Protein AF-A0A1V3J4C6-F1 (afdb_monomer_lite)

InterPro domains:
  IPR058408 Domain of unknown function DUF8095 [PF26367] (7-145)

Radius of gyration: 16.62 Å; chains: 1; bounding box: 44×31×42 Å

Foldseek 3Di:
DWDKDKFKAAPPPRDTADLVPDVVSLAVQQQGQKIWMWIDTQFKIKIKIWGFPRGALVCQADPRFIKIKMDMWGHPDGPDPQWTKDWIWIWTHHQPDDIDPTDIDIDGRHPDPVVSVVVVVVCVVCVVVVNVVVRVVVNCCCDVGRNPDPDD

Organism: NCBI:txid1908263

pLDDT: mean 90.02, std 10.8, range [33.69, 98.12]

Secondary structure (DSSP, 8-state):
----EEEEEETTT--EE-TTT-HHHHHHHHHSSEEEEEEE-SSEEEEEEEE-TT-HHHHHTSTT-EEEEEEEEEEEETTEEEEEEEEEEEEEE-SSS--EEEEEEEEEE-S-HHHHHHHHHHHHHHHHHHHHHHHHHHHHHIIIIISPPP--

Sequence (152 aa):
MKTSLVRYVGTKDQRTLTPDISTQDAKDLGNSIEFEVYKVDENSASRSVFLSPAGICKGFNSSYGVEFTNFTNHYIKNGDDSQYYGGITGASLYRERDPNNMQYVPIYAIKNPYLEKEIREREMKKTKDIVKDKIFSSEQLLDKIICKPSKK

Structure (mmCIF, N/CA/C/O backbone):
data_AF-A0A1V3J4C6-F1
#
_entry.id   AF-A0A1V3J4C6-F1
#
loop_
_atom_site.group_PDB
_atom_site.id
_atom_site.type_symbol
_atom_site.label_atom_id
_atom_site.label_alt_id
_atom_site.label_comp_id
_atom_site.label_asym_id
_atom_site.label_entity_id
_atom_site.label_seq_id
_atom_site.pdbx_PDB_ins_code
_atom_site.Cartn_x
_atom_site.Cartn_y
_atom_site.Cartn_z
_atom_site.occupancy
_atom_site.B_iso_or_equiv
_atom_site.auth_seq_id
_atom_site.auth_comp_id
_atom_site.auth_asym_id
_atom_site.auth_atom_id
_atom_site.pdbx_PDB_model_num
ATOM 1 N N . MET A 1 1 ? 11.800 6.385 20.410 1.00 39.59 1 MET A N 1
ATOM 2 C CA . MET A 1 1 ? 11.953 6.166 18.955 1.00 39.59 1 MET A CA 1
ATOM 3 C C . MET A 1 1 ? 10.806 5.271 18.527 1.00 39.59 1 MET A C 1
ATOM 5 O O . MET A 1 1 ? 10.709 4.193 19.087 1.00 39.59 1 MET A O 1
ATOM 9 N N . LYS A 1 2 ? 9.920 5.714 17.625 1.00 50.16 2 LYS A N 1
ATOM 10 C CA . LYS A 1 2 ? 8.912 4.814 17.041 1.00 50.16 2 LYS A CA 1
ATOM 11 C C . LYS A 1 2 ? 9.644 3.833 16.130 1.00 50.16 2 LYS A C 1
ATOM 13 O O . LYS A 1 2 ? 10.227 4.259 15.134 1.00 50.16 2 LYS A O 1
ATOM 18 N N . THR A 1 3 ? 9.666 2.557 16.491 1.00 60.91 3 THR A N 1
ATOM 19 C CA . THR A 1 3 ? 10.291 1.516 15.669 1.00 60.91 3 THR A CA 1
ATOM 20 C C . THR A 1 3 ? 9.340 1.184 14.525 1.00 60.91 3 THR A C 1
ATOM 22 O O . THR A 1 3 ? 8.343 0.501 14.724 1.00 60.91 3 THR A O 1
ATOM 25 N N . SER A 1 4 ? 9.618 1.715 13.334 1.00 72.00 4 SER A N 1
ATOM 26 C CA . SER A 1 4 ? 8.905 1.360 12.105 1.00 72.00 4 SER A CA 1
ATOM 27 C C . SER A 1 4 ? 9.736 0.338 11.339 1.00 72.00 4 SER A C 1
ATOM 29 O O . SER A 1 4 ? 10.866 0.629 10.948 1.00 72.00 4 SER A O 1
ATOM 31 N N . LEU A 1 5 ? 9.180 -0.847 11.101 1.00 82.94 5 LEU A N 1
ATOM 32 C CA . LEU A 1 5 ? 9.808 -1.908 10.319 1.00 82.94 5 LEU A CA 1
ATOM 33 C C . LEU A 1 5 ? 9.242 -1.897 8.897 1.00 82.94 5 LEU A C 1
ATOM 35 O O . LEU A 1 5 ? 8.033 -2.034 8.718 1.00 82.94 5 LEU A O 1
ATOM 39 N N . VAL A 1 6 ? 10.115 -1.773 7.894 1.00 85.25 6 VAL A N 1
ATOM 40 C CA . VAL A 1 6 ? 9.756 -1.898 6.472 1.00 85.25 6 VAL A CA 1
ATOM 41 C C . VAL A 1 6 ? 10.417 -3.146 5.896 1.00 85.25 6 VAL A C 1
ATOM 43 O O . VAL A 1 6 ? 11.613 -3.355 6.094 1.00 85.25 6 VAL A O 1
ATOM 46 N N . ARG A 1 7 ? 9.650 -3.986 5.196 1.00 88.19 7 ARG A N 1
ATOM 47 C CA . ARG A 1 7 ? 10.158 -5.186 4.514 1.00 88.19 7 ARG A CA 1
ATOM 48 C C . ARG A 1 7 ? 9.621 -5.276 3.097 1.00 88.19 7 ARG A C 1
ATOM 50 O O . ARG A 1 7 ? 8.421 -5.117 2.893 1.00 88.19 7 ARG A O 1
ATOM 57 N N . TYR A 1 8 ? 10.502 -5.595 2.158 1.00 84.69 8 TYR A N 1
ATOM 58 C CA . TYR A 1 8 ? 10.160 -5.871 0.765 1.00 84.69 8 TYR A CA 1
ATOM 59 C C . TYR A 1 8 ? 10.251 -7.374 0.531 1.00 84.69 8 TYR A C 1
ATOM 61 O O . TYR A 1 8 ? 11.249 -7.981 0.914 1.00 84.69 8 TYR A O 1
ATOM 69 N N . VAL A 1 9 ? 9.233 -7.983 -0.067 1.00 86.75 9 VAL A N 1
ATOM 70 C CA . VAL A 1 9 ? 9.172 -9.434 -0.281 1.00 86.75 9 VAL A CA 1
ATOM 71 C C . VAL A 1 9 ? 8.854 -9.713 -1.743 1.00 86.75 9 VAL A C 1
ATOM 73 O O . VAL A 1 9 ? 7.81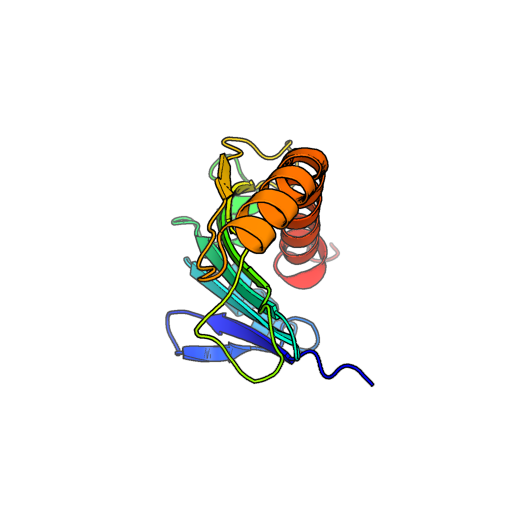7 -9.292 -2.251 1.00 86.75 9 VAL A O 1
ATOM 76 N N . GLY A 1 10 ? 9.755 -10.424 -2.423 1.00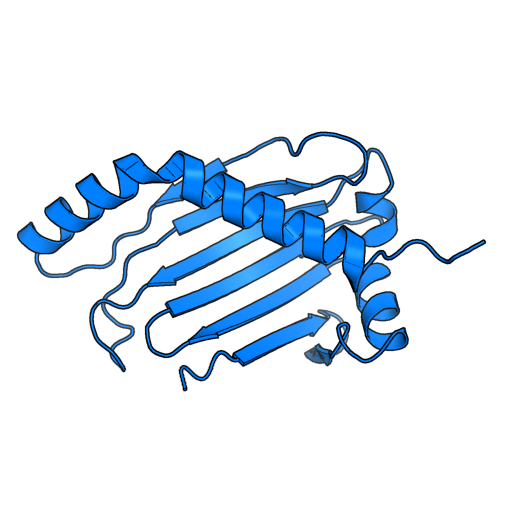 79.31 10 GLY A N 1
ATOM 77 C CA . GLY A 1 10 ? 9.508 -10.946 -3.767 1.00 79.31 10 GLY A CA 1
ATOM 78 C C . GLY A 1 10 ? 8.747 -12.272 -3.711 1.00 79.31 10 GLY A C 1
ATOM 79 O O . GLY A 1 10 ? 9.029 -13.116 -2.860 1.00 79.31 10 GLY A O 1
ATOM 80 N N . THR A 1 11 ? 7.813 -12.489 -4.637 1.00 72.12 11 THR A N 1
ATOM 81 C CA . THR A 1 11 ? 6.945 -13.682 -4.639 1.00 72.12 11 THR A CA 1
ATOM 82 C C . THR A 1 11 ? 7.658 -14.982 -5.012 1.00 72.12 11 THR A C 1
ATOM 84 O O . THR A 1 11 ? 7.236 -16.046 -4.571 1.00 72.12 11 THR A O 1
ATOM 87 N N . LYS A 1 12 ? 8.753 -14.916 -5.783 1.00 69.94 12 LYS A N 1
ATOM 88 C CA . LYS A 1 12 ? 9.510 -16.111 -6.204 1.00 69.94 12 LYS A CA 1
ATOM 89 C C . LYS A 1 12 ? 10.329 -16.753 -5.082 1.00 69.94 12 LYS A C 1
ATOM 91 O O . LYS A 1 12 ? 10.362 -17.973 -5.000 1.00 69.94 12 LYS A O 1
ATOM 96 N N . ASP A 1 13 ? 10.941 -15.940 -4.222 1.00 63.69 13 ASP A N 1
ATOM 97 C CA . ASP A 1 13 ? 11.942 -16.429 -3.262 1.00 63.69 13 ASP A CA 1
ATOM 98 C C . ASP A 1 13 ? 11.517 -16.255 -1.795 1.00 63.69 13 ASP A C 1
ATOM 100 O O . ASP A 1 13 ? 12.266 -16.646 -0.903 1.00 63.69 13 ASP A O 1
ATOM 104 N N . GLN A 1 14 ? 10.370 -15.606 -1.523 1.00 67.38 14 GLN A N 1
ATOM 105 C CA . GLN A 1 14 ? 9.884 -15.231 -0.178 1.00 67.38 14 GLN A CA 1
ATOM 106 C C . GLN A 1 14 ? 10.956 -14.598 0.738 1.00 67.38 14 GLN A C 1
ATOM 108 O O . GLN A 1 14 ? 10.822 -14.567 1.963 1.00 67.38 14 GLN A O 1
ATOM 113 N N . ARG A 1 15 ? 12.033 -14.064 0.152 1.00 75.88 15 ARG A N 1
ATOM 114 C CA . ARG A 1 15 ? 13.140 -13.444 0.877 1.00 75.88 15 ARG A CA 1
ATOM 115 C C . ARG A 1 15 ? 12.858 -11.970 1.113 1.00 75.88 15 ARG A C 1
ATOM 117 O O . ARG A 1 15 ? 12.266 -11.295 0.271 1.00 75.88 15 ARG A O 1
ATOM 124 N N . THR A 1 16 ? 13.312 -11.475 2.263 1.00 78.50 16 THR A N 1
ATOM 125 C CA . THR A 1 16 ? 13.299 -10.037 2.546 1.00 78.50 16 THR A CA 1
ATOM 126 C C . THR A 1 16 ? 14.402 -9.363 1.737 1.00 78.50 16 THR A C 1
ATOM 128 O O . THR A 1 16 ? 15.554 -9.790 1.781 1.00 78.50 16 THR A O 1
ATOM 131 N N . LEU A 1 17 ? 14.032 -8.322 1.003 1.00 80.88 17 LEU A N 1
ATOM 132 C CA . LEU A 1 17 ? 14.892 -7.548 0.119 1.00 80.88 17 LEU A CA 1
ATOM 133 C C . LEU A 1 17 ? 15.113 -6.149 0.699 1.00 80.88 17 LEU A C 1
ATOM 135 O O . LEU A 1 17 ? 14.269 -5.614 1.423 1.00 80.88 17 LEU A O 1
ATOM 139 N N . THR A 1 18 ? 16.258 -5.556 0.378 1.00 84.31 18 THR A N 1
ATOM 140 C CA . THR A 1 18 ? 16.704 -4.245 0.871 1.00 84.31 18 THR A CA 1
ATOM 141 C C . THR A 1 18 ? 17.001 -3.297 -0.295 1.00 84.31 18 THR A C 1
ATOM 143 O O . THR A 1 18 ? 18.133 -2.843 -0.452 1.00 84.31 18 THR A O 1
ATOM 146 N N . PRO A 1 19 ? 16.010 -2.970 -1.146 1.00 74.44 19 PRO A N 1
ATOM 147 C CA . PRO A 1 19 ? 16.225 -2.177 -2.359 1.00 74.44 19 PRO A CA 1
ATOM 148 C C . PRO A 1 19 ? 16.727 -0.751 -2.086 1.00 74.44 19 PRO A C 1
ATOM 150 O O . PRO A 1 19 ? 17.323 -0.131 -2.961 1.00 74.44 19 PRO A O 1
ATOM 153 N N . ASP A 1 20 ? 16.541 -0.251 -0.862 1.00 81.25 20 ASP A N 1
ATOM 154 C CA . ASP A 1 20 ? 17.077 1.033 -0.402 1.00 81.25 20 ASP A CA 1
ATOM 155 C C . ASP A 1 20 ? 18.616 1.029 -0.273 1.00 81.25 20 ASP A C 1
ATOM 157 O O . ASP A 1 20 ? 19.246 2.086 -0.260 1.00 81.25 20 ASP A O 1
ATOM 161 N N . ILE A 1 21 ? 19.228 -0.159 -0.181 1.00 79.62 21 ILE A N 1
ATOM 162 C CA . ILE A 1 21 ? 20.668 -0.368 0.042 1.00 79.62 21 ILE A CA 1
ATOM 163 C C . ILE A 1 21 ? 21.289 -1.150 -1.126 1.00 79.62 21 ILE A C 1
ATOM 165 O O . ILE A 1 21 ? 22.342 -0.781 -1.646 1.00 79.62 21 ILE A O 1
ATOM 169 N N . SER A 1 22 ? 20.640 -2.235 -1.551 1.00 85.81 22 SER A N 1
ATOM 170 C CA . SER A 1 22 ? 21.112 -3.153 -2.585 1.00 85.81 22 SER A CA 1
ATOM 171 C C . SER A 1 22 ? 20.494 -2.818 -3.940 1.00 85.81 22 SER A C 1
ATOM 173 O O . SER A 1 22 ? 19.300 -2.996 -4.179 1.00 85.81 22 SER A O 1
ATOM 175 N N . THR A 1 23 ? 21.342 -2.395 -4.881 1.00 85.12 23 THR A N 1
ATOM 176 C CA . THR A 1 23 ? 20.919 -2.170 -6.274 1.00 85.12 23 THR A CA 1
ATOM 177 C C . THR A 1 23 ? 20.483 -3.458 -6.972 1.00 85.12 23 THR A C 1
ATOM 179 O O . THR A 1 23 ? 19.666 -3.401 -7.889 1.00 85.12 23 THR A O 1
ATOM 182 N N . GLN A 1 24 ? 21.002 -4.614 -6.546 1.00 87.06 24 GLN A N 1
ATOM 183 C CA . GLN A 1 24 ? 20.566 -5.904 -7.069 1.00 87.06 24 GLN A CA 1
ATOM 184 C C . GLN A 1 24 ? 19.159 -6.238 -6.575 1.00 87.06 24 GLN A C 1
ATOM 186 O O . GLN A 1 24 ? 18.320 -6.610 -7.384 1.00 87.06 24 GLN A O 1
ATOM 191 N N . ASP A 1 25 ? 18.866 -6.002 -5.296 1.00 88.62 25 ASP A N 1
ATOM 192 C CA . ASP A 1 25 ? 17.530 -6.231 -4.737 1.00 88.62 25 ASP A CA 1
ATOM 193 C C . ASP A 1 25 ? 16.490 -5.321 -5.409 1.00 88.62 25 ASP A C 1
ATOM 195 O O . ASP A 1 25 ? 15.392 -5.767 -5.734 1.00 88.62 25 ASP A O 1
ATOM 199 N N . ALA A 1 26 ? 16.846 -4.059 -5.682 1.00 88.81 26 ALA A N 1
ATOM 200 C CA . ALA A 1 26 ? 15.999 -3.148 -6.452 1.00 88.81 26 ALA A CA 1
ATOM 201 C C . ALA A 1 26 ? 15.735 -3.664 -7.877 1.00 88.81 26 ALA A C 1
ATOM 203 O O . ALA A 1 26 ? 14.593 -3.643 -8.334 1.00 88.81 26 ALA A O 1
ATOM 204 N N . LYS A 1 27 ? 16.761 -4.184 -8.566 1.00 90.00 27 LYS A N 1
ATOM 205 C CA . LYS A 1 27 ? 16.609 -4.805 -9.894 1.00 90.00 27 LYS A CA 1
ATOM 206 C C . LYS A 1 27 ? 15.754 -6.067 -9.851 1.00 90.00 27 LYS A C 1
ATOM 208 O O . LYS A 1 27 ? 14.935 -6.262 -10.745 1.00 90.00 27 LYS A O 1
ATOM 213 N N . ASP A 1 28 ? 15.931 -6.909 -8.839 1.00 91.44 28 ASP A N 1
ATOM 214 C CA . ASP A 1 28 ? 15.171 -8.148 -8.676 1.00 91.44 28 ASP A CA 1
ATOM 215 C C . ASP A 1 28 ? 13.680 -7.842 -8.479 1.00 91.44 28 ASP A C 1
ATOM 217 O O . ASP A 1 28 ? 12.838 -8.436 -9.153 1.00 91.44 28 ASP A O 1
ATOM 221 N N . LEU A 1 29 ? 13.354 -6.850 -7.639 1.00 92.06 29 LEU A N 1
ATOM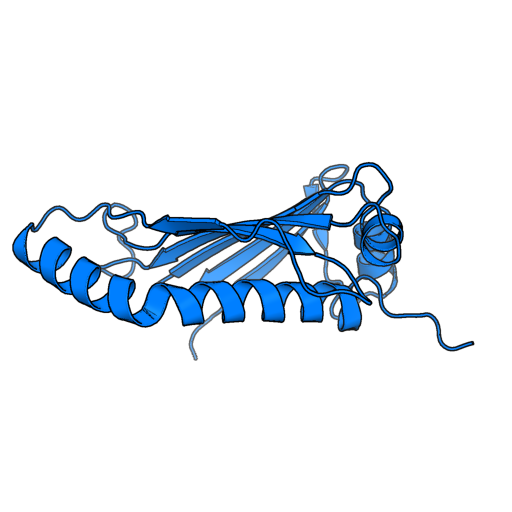 222 C CA . LEU A 1 29 ? 11.988 -6.333 -7.482 1.00 92.06 29 LEU A CA 1
ATOM 223 C C . LEU A 1 29 ? 11.469 -5.679 -8.767 1.00 92.06 29 LEU A C 1
ATOM 225 O O . LEU A 1 29 ? 10.326 -5.881 -9.157 1.00 92.06 29 LEU A O 1
ATOM 229 N N . GLY A 1 30 ? 12.309 -4.914 -9.460 1.00 92.62 30 GLY A N 1
ATOM 230 C CA . GLY A 1 30 ? 11.929 -4.244 -10.697 1.00 92.62 30 GLY A CA 1
ATOM 231 C C . GLY A 1 30 ? 11.622 -5.193 -11.858 1.00 92.62 30 GLY A C 1
ATOM 232 O O . GLY A 1 30 ? 10.796 -4.878 -12.717 1.00 92.62 30 GLY A O 1
ATOM 233 N N . ASN A 1 31 ? 12.266 -6.359 -11.880 1.00 93.44 31 ASN A N 1
ATOM 234 C CA . ASN A 1 31 ? 12.063 -7.398 -12.887 1.00 93.44 31 ASN A CA 1
ATOM 235 C C . ASN A 1 31 ? 11.016 -8.441 -12.477 1.00 93.44 31 ASN A C 1
ATOM 237 O O . ASN A 1 31 ? 10.635 -9.270 -13.308 1.00 93.44 31 ASN A O 1
ATOM 241 N N . SER A 1 32 ? 10.563 -8.444 -11.220 1.00 94.12 32 SER A N 1
ATOM 242 C CA . SER A 1 32 ? 9.511 -9.357 -10.783 1.00 94.12 32 SER A CA 1
ATOM 243 C C . SER A 1 32 ? 8.174 -8.977 -11.417 1.00 94.12 32 SER A C 1
ATOM 245 O O . SER A 1 32 ? 7.982 -7.856 -11.883 1.00 94.12 32 SER A O 1
ATOM 247 N N . ILE A 1 33 ? 7.247 -9.933 -11.471 1.00 95.75 33 ILE A N 1
ATOM 248 C CA . ILE A 1 33 ? 5.861 -9.653 -11.871 1.00 95.75 33 ILE A CA 1
ATOM 249 C C . ILE A 1 33 ? 5.054 -9.079 -10.708 1.00 95.75 33 ILE A C 1
ATOM 251 O O . ILE A 1 33 ? 4.112 -8.332 -10.928 1.00 95.75 33 ILE A O 1
ATOM 255 N N . GLU A 1 34 ? 5.434 -9.421 -9.480 1.00 95.94 34 GLU A N 1
ATOM 256 C CA . GLU A 1 34 ? 4.756 -9.011 -8.261 1.00 95.94 34 GLU A CA 1
ATOM 257 C C . GLU A 1 34 ? 5.772 -8.867 -7.126 1.00 95.94 34 GLU A C 1
ATOM 259 O O . GLU A 1 34 ? 6.753 -9.622 -7.053 1.00 95.94 34 GLU A O 1
ATOM 264 N N . PHE A 1 35 ? 5.545 -7.906 -6.239 1.00 95.25 35 PHE A N 1
ATOM 265 C CA . PHE A 1 35 ? 6.186 -7.867 -4.930 1.00 95.25 35 PHE A CA 1
ATOM 266 C C . PHE A 1 35 ? 5.308 -7.161 -3.907 1.00 95.25 35 PHE A C 1
ATOM 268 O O . PHE A 1 35 ? 4.376 -6.422 -4.239 1.00 95.25 35 PHE A O 1
ATOM 275 N N . GLU A 1 36 ? 5.661 -7.364 -2.644 1.00 95.56 36 GLU A N 1
ATOM 276 C CA . GLU A 1 36 ? 4.936 -6.809 -1.518 1.00 95.56 36 GLU A CA 1
ATOM 277 C C . GLU A 1 36 ? 5.831 -5.957 -0.629 1.00 95.56 36 GLU A C 1
ATOM 279 O O . GLU A 1 36 ? 7.025 -6.222 -0.469 1.00 95.56 36 GLU A O 1
ATOM 284 N N . VAL A 1 37 ? 5.234 -4.938 -0.018 1.00 94.88 37 VAL A N 1
ATOM 285 C CA . VAL A 1 37 ? 5.885 -4.078 0.967 1.00 94.88 37 VAL A CA 1
ATOM 286 C C . VAL A 1 37 ? 5.062 -4.070 2.236 1.00 94.88 37 VAL A C 1
ATOM 288 O O . VAL A 1 37 ? 3.915 -3.627 2.243 1.00 94.88 37 VAL A O 1
ATOM 291 N N . TYR A 1 38 ? 5.674 -4.514 3.322 1.00 93.56 38 TYR A N 1
ATOM 292 C CA . TYR A 1 38 ? 5.097 -4.483 4.654 1.00 93.56 38 TYR A CA 1
ATOM 293 C C . TYR A 1 38 ? 5.678 -3.304 5.415 1.00 93.56 38 TYR A C 1
ATOM 295 O O . TYR A 1 38 ? 6.899 -3.151 5.468 1.00 93.56 38 TYR A O 1
ATOM 303 N N . LYS A 1 39 ? 4.819 -2.482 6.017 1.00 93.31 39 LYS A N 1
ATOM 304 C CA . LYS A 1 39 ? 5.226 -1.448 6.974 1.00 93.31 39 LYS A CA 1
ATOM 305 C C . LYS A 1 39 ? 4.445 -1.648 8.258 1.00 93.31 39 LYS A C 1
ATOM 307 O O . LYS A 1 39 ? 3.218 -1.619 8.220 1.00 93.31 39 LYS A O 1
ATOM 312 N N . VAL A 1 40 ? 5.146 -1.863 9.362 1.00 90.12 40 VAL A N 1
ATOM 313 C CA . VAL A 1 40 ? 4.543 -2.080 10.679 1.00 90.12 40 VAL A CA 1
ATOM 314 C C . VAL A 1 40 ? 5.160 -1.102 11.664 1.00 90.12 40 VAL A C 1
ATOM 316 O O . VAL A 1 40 ? 6.383 -0.978 11.738 1.00 90.12 40 VAL A O 1
ATOM 319 N N . ASP A 1 41 ? 4.307 -0.424 12.416 1.00 88.06 41 ASP A N 1
ATOM 320 C CA . ASP A 1 41 ? 4.666 0.366 13.585 1.00 88.06 41 ASP A CA 1
ATOM 321 C C . ASP A 1 41 ? 3.803 -0.061 14.788 1.00 88.06 41 ASP A C 1
ATOM 323 O O . ASP A 1 41 ? 2.985 -0.975 14.693 1.00 88.06 41 ASP A O 1
ATOM 327 N N . GLU A 1 42 ? 4.009 0.567 15.945 1.00 84.81 42 GLU A N 1
ATOM 328 C CA . GLU A 1 42 ? 3.322 0.207 17.197 1.00 84.81 42 GLU A CA 1
ATOM 329 C C . GLU A 1 42 ? 1.788 0.301 17.123 1.00 84.81 42 GLU A C 1
ATOM 331 O O . GLU A 1 42 ? 1.088 -0.393 17.864 1.00 84.81 42 GLU A O 1
ATOM 336 N N . ASN A 1 43 ? 1.265 1.158 16.243 1.00 90.75 43 ASN A N 1
ATOM 337 C CA . ASN A 1 43 ? -0.146 1.529 16.186 1.00 90.75 43 ASN A CA 1
ATOM 338 C C . ASN A 1 43 ? -0.750 1.297 14.796 1.00 90.75 43 ASN A C 1
ATOM 340 O O . ASN A 1 43 ? -1.934 1.568 14.590 1.00 90.75 43 ASN A O 1
ATOM 344 N N . SER A 1 44 ? 0.035 0.843 13.823 1.00 92.88 44 SER A N 1
ATOM 345 C CA . SER A 1 44 ? -0.421 0.655 12.458 1.00 92.88 44 SER A CA 1
ATOM 346 C C . SER A 1 44 ? 0.331 -0.453 11.736 1.00 92.88 44 SER A C 1
ATOM 348 O O . SER A 1 44 ? 1.493 -0.755 12.007 1.00 92.88 44 SER A O 1
ATOM 350 N N . ALA A 1 45 ? -0.351 -1.067 10.782 1.00 94.19 45 ALA A N 1
ATOM 351 C CA . ALA A 1 45 ? 0.240 -2.017 9.862 1.00 94.19 45 ALA A CA 1
ATOM 352 C C . ALA A 1 45 ? -0.273 -1.735 8.456 1.00 94.19 45 ALA A C 1
ATOM 354 O O . ALA A 1 45 ? -1.432 -1.374 8.257 1.00 94.19 45 ALA A O 1
ATOM 355 N N . SER A 1 46 ? 0.582 -1.917 7.460 1.00 95.31 46 SER A N 1
ATOM 356 C CA . SER A 1 46 ? 0.175 -1.842 6.068 1.00 95.31 46 SER A CA 1
ATOM 357 C C . SER A 1 46 ? 0.901 -2.856 5.200 1.00 95.31 46 SER A C 1
ATOM 359 O O . SER A 1 46 ? 2.064 -3.183 5.444 1.00 95.31 46 SER A O 1
ATOM 361 N N . ARG A 1 47 ? 0.193 -3.329 4.175 1.00 96.56 47 ARG A N 1
ATOM 362 C CA . ARG A 1 47 ? 0.696 -4.219 3.128 1.00 96.56 47 ARG A CA 1
ATOM 363 C C . ARG A 1 47 ? 0.371 -3.591 1.786 1.00 96.56 47 ARG A C 1
ATOM 365 O O . ARG A 1 47 ? -0.800 -3.408 1.467 1.00 96.56 47 ARG A O 1
ATOM 372 N N . SER A 1 48 ? 1.394 -3.260 1.018 1.00 97.44 48 SER A N 1
ATOM 373 C CA . SER A 1 48 ? 1.261 -2.858 -0.379 1.00 97.44 48 SER A CA 1
ATOM 374 C C . SER A 1 48 ? 1.618 -4.023 -1.282 1.00 97.44 48 SER A C 1
ATOM 376 O O . SER A 1 48 ? 2.627 -4.675 -1.044 1.00 97.44 48 SER A O 1
ATOM 378 N N . VAL A 1 49 ? 0.832 -4.241 -2.324 1.00 97.69 49 VAL A N 1
ATOM 379 C CA . VAL A 1 49 ? 1.081 -5.201 -3.395 1.00 97.69 49 VAL A CA 1
ATOM 380 C C . VAL A 1 49 ? 1.237 -4.411 -4.685 1.00 97.69 49 VAL A C 1
ATOM 382 O O . VAL A 1 49 ? 0.424 -3.532 -4.976 1.00 97.69 49 VAL A O 1
ATOM 385 N N . PHE A 1 50 ? 2.292 -4.718 -5.426 1.00 97.94 50 PHE A N 1
ATOM 386 C CA . PHE A 1 50 ? 2.580 -4.158 -6.738 1.00 97.94 50 PHE A CA 1
ATOM 387 C C . PHE A 1 50 ? 2.585 -5.300 -7.739 1.00 97.94 50 PHE A C 1
ATOM 389 O O . PHE A 1 50 ? 3.316 -6.265 -7.532 1.00 97.94 50 PHE A O 1
ATOM 396 N N . LEU A 1 51 ? 1.809 -5.184 -8.812 1.00 97.69 51 LEU A N 1
ATOM 397 C CA . LEU A 1 51 ? 1.628 -6.237 -9.806 1.00 97.69 51 LEU A CA 1
ATOM 398 C C . LEU A 1 51 ? 1.725 -5.667 -11.223 1.00 97.69 51 LEU A C 1
ATOM 400 O O . LEU A 1 51 ? 1.050 -4.708 -11.582 1.00 97.69 51 LEU A O 1
ATOM 404 N N . SER A 1 52 ? 2.549 -6.291 -12.056 1.00 97.19 52 SER A N 1
ATOM 405 C CA . SER A 1 52 ? 2.630 -6.031 -13.491 1.00 97.19 52 SER A CA 1
ATOM 406 C C . SER A 1 52 ? 3.029 -7.317 -14.219 1.00 97.19 52 SER A C 1
ATOM 408 O O . SER A 1 52 ? 4.166 -7.775 -14.074 1.00 97.19 52 SER A O 1
ATOM 410 N N . PRO A 1 53 ? 2.158 -7.887 -15.072 1.00 92.31 53 PRO A N 1
ATOM 411 C CA . PRO A 1 53 ? 2.488 -9.078 -15.860 1.00 92.31 53 PRO A CA 1
ATOM 412 C C . PRO A 1 53 ? 3.706 -8.898 -16.778 1.00 92.31 53 PRO A C 1
ATOM 414 O O . PRO A 1 53 ? 4.400 -9.861 -17.091 1.00 92.31 53 PRO A O 1
ATOM 417 N N . ALA A 1 54 ? 3.991 -7.662 -17.199 1.00 90.94 54 ALA A N 1
ATOM 418 C CA . ALA A 1 54 ? 5.152 -7.334 -18.023 1.00 90.94 54 ALA A CA 1
ATOM 419 C C . ALA A 1 54 ? 6.465 -7.236 -17.217 1.00 90.94 54 ALA A C 1
ATOM 421 O O . ALA A 1 54 ? 7.526 -7.043 -17.811 1.00 90.94 54 ALA A O 1
ATOM 422 N N . GLY A 1 55 ? 6.397 -7.346 -15.889 1.00 95.00 55 GLY A N 1
ATOM 423 C CA . GLY A 1 55 ? 7.448 -6.967 -14.950 1.00 95.00 55 GLY A CA 1
ATOM 424 C C . GLY A 1 55 ? 7.219 -5.550 -14.418 1.00 95.00 55 GLY A C 1
ATOM 425 O O . GLY A 1 55 ? 6.753 -4.681 -15.162 1.00 95.00 55 GLY A O 1
ATOM 426 N N . ILE A 1 56 ? 7.533 -5.293 -13.147 1.00 96.94 56 ILE A N 1
ATOM 427 C CA . ILE A 1 56 ? 7.236 -4.021 -12.462 1.00 96.94 56 ILE A CA 1
ATOM 428 C C . ILE A 1 56 ? 7.782 -2.814 -13.219 1.00 96.94 56 ILE A C 1
ATOM 430 O O . ILE A 1 56 ? 7.017 -1.941 -13.618 1.00 96.94 56 ILE A O 1
ATOM 434 N N . CYS A 1 57 ? 9.088 -2.756 -13.474 1.00 96.69 57 CYS A N 1
ATOM 435 C CA . CYS A 1 57 ? 9.686 -1.570 -14.080 1.00 96.69 57 CYS A CA 1
ATOM 436 C C . CYS A 1 57 ? 9.375 -1.445 -15.562 1.00 96.69 57 CYS A C 1
ATOM 438 O O . CYS A 1 57 ? 9.266 -0.333 -16.071 1.00 96.69 57 CYS A O 1
ATOM 440 N N . LYS A 1 58 ? 9.187 -2.561 -16.269 1.00 95.94 58 LYS A N 1
ATOM 441 C CA . LYS A 1 58 ? 8.708 -2.513 -17.653 1.00 95.94 58 LYS A CA 1
ATOM 442 C C . LYS A 1 58 ? 7.269 -1.995 -17.708 1.00 95.94 58 LYS A C 1
ATOM 444 O O . LYS A 1 58 ? 6.960 -1.168 -18.560 1.00 95.94 58 LYS A O 1
ATOM 449 N N . GLY A 1 59 ? 6.418 -2.439 -16.786 1.00 96.44 59 GLY A N 1
ATOM 450 C CA . GLY A 1 59 ? 5.044 -1.970 -16.631 1.00 96.44 59 GLY A CA 1
ATOM 451 C C . GLY A 1 59 ? 4.986 -0.482 -16.311 1.00 96.44 59 GLY A C 1
ATOM 452 O O . GLY A 1 59 ? 4.395 0.279 -17.069 1.00 96.44 59 GLY A O 1
ATOM 453 N N . PHE A 1 60 ? 5.694 -0.057 -15.265 1.00 96.88 60 PHE A N 1
ATOM 454 C CA . PHE A 1 60 ? 5.732 1.330 -14.795 1.00 96.88 60 PHE A CA 1
ATOM 455 C C . PHE A 1 60 ? 6.226 2.320 -15.864 1.00 96.88 60 PHE A C 1
ATOM 457 O O . PHE A 1 60 ? 5.701 3.425 -15.975 1.00 96.88 60 PHE A O 1
ATOM 464 N N . ASN A 1 61 ? 7.203 1.911 -16.682 1.00 95.50 61 ASN A N 1
ATOM 465 C CA . ASN A 1 61 ? 7.768 2.717 -17.771 1.00 95.50 61 ASN A CA 1
ATOM 466 C C . ASN A 1 61 ? 6.987 2.634 -19.094 1.00 95.50 61 ASN A C 1
ATOM 468 O O . ASN A 1 61 ? 7.471 3.113 -20.117 1.00 95.50 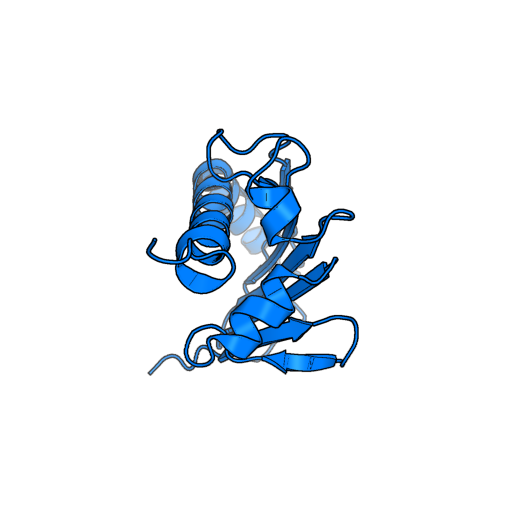61 ASN A O 1
ATOM 472 N N . SER A 1 62 ? 5.831 1.974 -19.127 1.00 93.44 62 SER A N 1
ATOM 473 C CA . SER A 1 62 ? 5.054 1.785 -20.352 1.00 93.44 62 SER A CA 1
ATOM 474 C C . SER A 1 62 ? 3.566 2.020 -20.115 1.00 93.44 62 SER A C 1
ATOM 476 O O . SER A 1 62 ? 3.128 2.371 -19.022 1.00 93.44 62 SER A O 1
ATOM 478 N N . SER A 1 63 ? 2.761 1.814 -21.155 1.00 91.38 63 SER A N 1
ATOM 479 C CA . SER A 1 63 ? 1.306 1.909 -21.063 1.00 91.38 63 SER A CA 1
ATOM 480 C C . SER A 1 63 ? 0.655 0.768 -20.271 1.00 91.38 63 SER A C 1
ATOM 482 O O . SER A 1 63 ? -0.523 0.907 -19.938 1.00 91.38 63 SER A O 1
ATOM 484 N N . TYR A 1 64 ? 1.388 -0.316 -19.965 1.00 92.94 64 TYR A N 1
ATOM 485 C CA . TYR A 1 64 ? 0.882 -1.460 -19.194 1.00 92.94 64 TYR A CA 1
ATOM 486 C C . TYR A 1 64 ? 0.618 -1.110 -17.725 1.00 92.94 64 TYR A C 1
ATOM 488 O O . TYR A 1 64 ? -0.385 -1.552 -17.179 1.00 92.94 64 TYR A O 1
ATOM 496 N N . GLY A 1 65 ? 1.482 -0.296 -17.111 1.00 95.31 65 GLY A N 1
ATOM 497 C CA . GLY A 1 65 ? 1.334 0.138 -15.722 1.00 95.31 65 GLY A CA 1
ATOM 498 C C . GLY A 1 65 ? 1.704 -0.897 -14.677 1.00 95.31 65 GLY A C 1
ATOM 499 O O . GLY A 1 65 ? 2.139 -2.008 -14.982 1.00 95.31 65 GLY A O 1
ATOM 500 N N . VAL A 1 66 ? 1.546 -0.487 -13.422 1.00 98.12 66 VAL A N 1
ATOM 501 C CA . VAL A 1 66 ? 1.649 -1.348 -12.243 1.00 98.12 66 VAL A CA 1
ATOM 502 C C . VAL A 1 66 ? 0.369 -1.206 -11.440 1.00 98.12 66 VAL A C 1
ATOM 504 O O . VAL A 1 66 ? 0.064 -0.123 -10.947 1.00 98.12 66 VAL A O 1
ATOM 507 N N . GLU A 1 67 ? -0.363 -2.300 -11.286 1.00 98.12 67 GLU A N 1
ATOM 508 C CA . GLU A 1 67 ? -1.502 -2.360 -10.383 1.00 98.12 67 GLU A CA 1
ATOM 509 C C . GLU A 1 67 ? -0.999 -2.325 -8.943 1.00 98.12 67 GLU A C 1
ATOM 511 O O . GLU A 1 67 ? -0.144 -3.114 -8.531 1.00 98.12 67 GLU A O 1
ATOM 516 N N . PHE A 1 68 ? -1.522 -1.377 -8.180 1.00 98.12 68 PHE A N 1
ATOM 517 C CA . PHE A 1 68 ? -1.162 -1.128 -6.800 1.00 98.12 68 PHE A CA 1
ATOM 518 C C . PHE A 1 68 ? -2.375 -1.361 -5.913 1.00 98.12 68 PHE A C 1
ATOM 520 O O . PHE A 1 68 ? -3.448 -0.812 -6.153 1.00 98.12 68 PHE A O 1
ATOM 527 N N . THR A 1 69 ? -2.196 -2.153 -4.860 1.00 98.06 69 THR A N 1
ATOM 528 C CA . THR A 1 69 ? -3.191 -2.331 -3.797 1.00 98.06 69 THR A CA 1
ATOM 529 C C . THR A 1 69 ? -2.515 -2.161 -2.448 1.00 98.06 69 THR A C 1
ATOM 531 O O . THR A 1 69 ? -1.535 -2.839 -2.160 1.00 98.06 69 THR A O 1
ATOM 534 N N . ASN A 1 70 ? -3.033 -1.288 -1.591 1.00 97.94 70 ASN A N 1
ATOM 535 C CA . ASN A 1 70 ? -2.536 -1.092 -0.237 1.00 97.94 70 ASN A CA 1
ATOM 536 C C . ASN A 1 70 ? -3.632 -1.321 0.794 1.00 97.94 70 ASN A C 1
ATOM 538 O O . ASN A 1 70 ? -4.654 -0.645 0.786 1.00 97.94 70 ASN A O 1
ATOM 542 N N . PHE A 1 71 ? -3.358 -2.226 1.722 1.00 96.56 71 PHE A N 1
ATOM 543 C CA . PHE A 1 71 ? -4.124 -2.432 2.939 1.00 96.56 71 PHE A CA 1
ATOM 544 C C . PHE A 1 71 ? -3.462 -1.619 4.046 1.00 96.56 71 PHE A C 1
ATOM 546 O O . PHE A 1 71 ? -2.252 -1.740 4.244 1.00 96.56 71 PHE A O 1
ATOM 553 N N . THR A 1 72 ? -4.223 -0.800 4.765 1.00 95.62 72 THR A N 1
ATOM 554 C CA . THR A 1 72 ? -3.745 -0.079 5.950 1.00 95.62 72 THR A CA 1
ATOM 555 C C . THR A 1 72 ? -4.696 -0.323 7.112 1.00 95.62 72 THR A C 1
ATOM 557 O O . THR A 1 72 ? -5.902 -0.162 6.951 1.00 95.62 72 THR A O 1
ATOM 560 N N . ASN A 1 73 ? -4.130 -0.637 8.276 1.00 95.00 73 ASN A N 1
ATOM 561 C CA . ASN A 1 73 ? -4.814 -0.778 9.554 1.00 95.00 73 ASN A CA 1
ATOM 562 C C . ASN A 1 73 ? -4.177 0.168 10.576 1.00 95.00 73 ASN A C 1
ATOM 564 O O . ASN A 1 73 ? -2.955 0.229 10.691 1.00 95.00 73 ASN A O 1
ATOM 568 N N . HIS A 1 74 ? -5.011 0.850 11.347 1.00 95.12 74 HIS A N 1
ATOM 569 C CA . HIS A 1 74 ? -4.669 1.667 12.501 1.00 95.12 74 HIS A CA 1
ATOM 570 C C . HIS A 1 74 ? -5.360 1.073 13.726 1.00 95.12 74 HIS A C 1
ATOM 572 O O . HIS A 1 74 ? -6.590 1.057 13.807 1.00 95.12 74 HIS A O 1
ATOM 578 N N . TYR A 1 75 ? -4.571 0.569 14.666 1.00 95.38 75 TYR A N 1
ATOM 579 C CA . TYR A 1 75 ? -5.066 -0.096 15.863 1.00 95.38 75 TYR A CA 1
ATOM 580 C C . TYR A 1 75 ? -5.580 0.927 16.874 1.00 95.38 75 TYR A C 1
ATOM 582 O O . TYR A 1 75 ? -4.965 1.970 17.103 1.00 95.38 75 TYR A O 1
ATOM 590 N N . ILE A 1 76 ? -6.721 0.623 17.493 1.00 94.81 76 ILE A N 1
ATOM 591 C CA . ILE A 1 76 ? -7.324 1.483 18.522 1.00 94.81 76 ILE A CA 1
ATOM 592 C C . ILE A 1 76 ? -6.474 1.484 19.795 1.00 94.81 76 ILE A C 1
ATOM 594 O O . ILE A 1 76 ? -6.380 2.501 20.482 1.00 94.81 76 ILE A O 1
ATOM 598 N N . LYS A 1 77 ? -5.852 0.346 20.109 1.00 91.25 77 LYS A N 1
ATOM 599 C CA . LYS A 1 77 ? -5.022 0.163 21.294 1.00 91.25 77 LYS A CA 1
ATOM 600 C C . LYS A 1 77 ? -3.738 -0.573 20.924 1.00 91.25 77 LYS A C 1
ATOM 602 O O . LYS A 1 77 ? -3.765 -1.574 20.217 1.00 91.25 77 LYS A O 1
ATOM 607 N N . ASN A 1 78 ? -2.618 -0.094 21.454 1.00 85.25 78 ASN A N 1
ATOM 608 C CA . ASN A 1 78 ? -1.313 -0.710 21.241 1.00 85.25 78 ASN A CA 1
ATOM 609 C C . ASN A 1 78 ? -1.311 -2.158 21.751 1.00 85.25 78 ASN A C 1
ATOM 611 O O . ASN A 1 78 ? -1.714 -2.419 22.888 1.00 85.25 78 ASN A O 1
ATOM 615 N N . GLY A 1 79 ? -0.838 -3.082 20.913 1.00 83.31 79 GLY A N 1
ATOM 616 C CA . GLY A 1 79 ? -0.798 -4.513 21.227 1.00 83.31 79 GLY A CA 1
ATOM 617 C C . GLY A 1 79 ? -2.149 -5.240 21.156 1.00 83.31 79 GLY A C 1
ATOM 618 O O . GLY A 1 79 ? -2.209 -6.396 21.558 1.00 83.31 79 GLY A O 1
ATOM 619 N N . ASP A 1 80 ? -3.214 -4.594 20.668 1.00 87.94 80 ASP A N 1
ATOM 620 C CA . ASP A 1 80 ? -4.522 -5.208 20.402 1.00 87.94 80 ASP A CA 1
ATOM 621 C C . ASP A 1 80 ? -4.879 -5.031 18.918 1.00 87.94 80 ASP A C 1
ATOM 623 O O . ASP A 1 80 ? -5.270 -3.947 18.480 1.00 87.94 80 ASP A O 1
ATOM 627 N N . ASP A 1 81 ? -4.743 -6.106 18.143 1.00 88.44 81 ASP A N 1
ATOM 628 C CA . ASP A 1 81 ? -5.060 -6.142 16.714 1.00 88.44 81 ASP A CA 1
ATOM 629 C C . ASP A 1 81 ? -6.537 -6.457 16.423 1.00 88.44 81 ASP A C 1
ATOM 631 O O . ASP A 1 81 ? -6.968 -6.413 15.269 1.00 88.44 81 ASP A O 1
ATOM 635 N N . SER A 1 82 ? -7.344 -6.709 17.460 1.00 92.69 82 SER A N 1
ATOM 636 C CA . SER A 1 82 ? -8.759 -7.059 17.310 1.00 92.69 82 SER A CA 1
ATOM 637 C C . SER A 1 82 ? -9.651 -5.860 16.995 1.00 92.69 82 SER A C 1
ATOM 639 O O . SER A 1 82 ? -10.797 -6.043 16.576 1.00 92.69 82 SER A O 1
ATOM 641 N N . GLN A 1 83 ? -9.153 -4.638 17.217 1.00 95.88 83 GLN A N 1
ATOM 642 C CA . GLN A 1 83 ? -9.882 -3.406 16.943 1.00 95.88 83 GLN A CA 1
ATOM 643 C C . GLN A 1 83 ? -9.036 -2.405 16.166 1.00 95.88 83 GLN A C 1
ATOM 645 O O . GLN A 1 83 ? -8.024 -1.901 16.658 1.00 95.88 83 GLN A O 1
ATOM 650 N N . TYR A 1 84 ? -9.491 -2.067 14.966 1.00 96.12 84 TYR A N 1
ATOM 651 C CA . TYR A 1 84 ? -8.776 -1.176 14.066 1.00 96.12 84 TYR A CA 1
ATOM 652 C C . TYR A 1 84 ? -9.716 -0.448 13.109 1.00 96.12 84 TYR A C 1
ATOM 654 O O . TYR A 1 84 ? -10.873 -0.817 12.910 1.00 96.12 84 TYR A O 1
ATOM 662 N N . TYR A 1 85 ? -9.188 0.595 12.487 1.00 96.25 85 TYR A N 1
ATOM 663 C CA . TYR A 1 85 ? -9.783 1.250 11.329 1.00 96.25 85 TYR A CA 1
ATOM 664 C C . TYR A 1 85 ? -8.731 1.425 10.244 1.00 96.25 85 TYR A C 1
ATOM 666 O O . TYR A 1 85 ? -7.536 1.365 10.512 1.00 96.25 85 TYR A O 1
ATOM 674 N N . GLY A 1 86 ? -9.154 1.659 9.014 1.00 95.50 86 GLY A N 1
ATOM 675 C CA . GLY A 1 86 ? -8.237 1.912 7.918 1.00 95.50 86 GLY A CA 1
ATOM 676 C C . GLY A 1 86 ? -8.930 1.734 6.586 1.00 95.50 86 GLY A C 1
ATOM 677 O O . GLY A 1 86 ? -10.072 2.161 6.423 1.00 95.50 86 GLY A O 1
ATOM 678 N N . GLY A 1 87 ? -8.256 1.115 5.624 1.00 95.44 87 GLY A N 1
ATOM 679 C CA . GLY A 1 87 ? -8.866 0.889 4.324 1.00 95.44 87 GLY A CA 1
ATOM 680 C C . GLY A 1 87 ? -7.965 0.229 3.298 1.00 95.44 87 GLY A C 1
ATOM 681 O O . GLY A 1 87 ? -6.788 -0.050 3.542 1.00 95.44 87 GLY A O 1
ATOM 682 N N . ILE A 1 88 ? -8.571 -0.006 2.140 1.00 96.94 88 ILE A N 1
ATOM 683 C CA . ILE A 1 88 ? -7.938 -0.564 0.953 1.00 96.94 88 ILE A CA 1
ATOM 684 C C . ILE A 1 88 ? -7.876 0.538 -0.095 1.00 96.94 88 ILE A C 1
ATOM 686 O O . ILE A 1 88 ? -8.918 1.016 -0.539 1.00 96.94 88 ILE A O 1
ATOM 690 N N . THR A 1 89 ? -6.670 0.923 -0.496 1.00 97.19 89 THR A N 1
ATOM 691 C CA . THR A 1 89 ? -6.432 1.840 -1.615 1.00 97.19 89 THR A CA 1
ATOM 692 C C . THR A 1 89 ? -5.986 1.038 -2.826 1.00 97.19 89 THR A C 1
ATOM 694 O O . THR A 1 89 ? -5.077 0.222 -2.708 1.00 97.19 89 THR A O 1
ATOM 697 N N . GLY A 1 90 ? -6.585 1.285 -3.987 1.00 97.31 90 GLY A N 1
ATOM 698 C CA . GLY A 1 90 ? -6.151 0.719 -5.262 1.00 97.31 90 GLY A CA 1
ATOM 699 C C . GLY A 1 90 ? -5.896 1.807 -6.299 1.00 97.31 90 GLY A C 1
ATOM 700 O O . GLY A 1 90 ? -6.565 2.839 -6.262 1.00 97.31 90 GLY A O 1
ATOM 701 N N . ALA A 1 91 ? -4.936 1.593 -7.194 1.00 97.88 91 ALA A N 1
ATOM 702 C CA . ALA A 1 91 ? -4.680 2.448 -8.355 1.00 97.88 91 ALA A CA 1
ATOM 703 C C . ALA A 1 91 ? -3.808 1.714 -9.380 1.00 97.88 91 ALA A C 1
ATOM 705 O O . ALA A 1 91 ? -3.060 0.812 -9.004 1.00 97.88 91 ALA A O 1
ATOM 706 N N . SER A 1 92 ? -3.812 2.162 -10.633 1.00 97.81 92 SER A N 1
ATOM 707 C CA . SER A 1 92 ? -2.763 1.788 -11.586 1.00 97.81 92 SER A CA 1
ATOM 708 C C . SER A 1 92 ? -1.733 2.918 -11.681 1.00 97.81 92 SER A C 1
ATOM 710 O O . SER A 1 92 ? -2.088 4.077 -11.910 1.00 97.81 92 SER A O 1
ATOM 712 N N . LEU A 1 93 ? -0.457 2.578 -11.497 1.00 97.56 93 LEU A N 1
ATOM 713 C CA . LEU A 1 93 ? 0.670 3.510 -11.400 1.00 97.56 93 LEU A CA 1
ATOM 714 C C . LEU A 1 93 ? 1.523 3.511 -12.670 1.00 97.56 93 LEU A C 1
ATOM 716 O O . LEU A 1 93 ? 1.742 2.464 -13.288 1.00 97.56 93 LEU A O 1
ATOM 720 N N . TYR A 1 94 ? 2.069 4.679 -13.008 1.00 96.31 94 TYR A N 1
ATO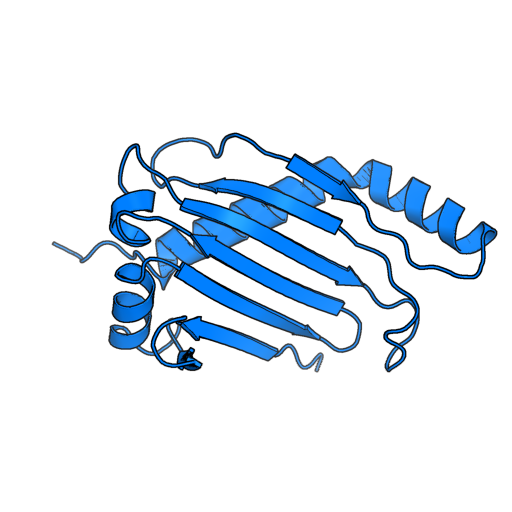M 721 C CA . TYR A 1 94 ? 2.896 4.898 -14.195 1.00 96.31 94 TYR A CA 1
ATOM 722 C C . TYR A 1 94 ? 3.971 5.949 -13.925 1.00 96.31 94 TYR A C 1
ATOM 724 O O . TYR A 1 94 ? 3.809 6.793 -13.052 1.00 96.31 94 TYR A O 1
ATOM 732 N N . ARG A 1 95 ? 5.059 5.931 -14.700 1.00 94.00 95 ARG A N 1
ATOM 733 C CA . ARG A 1 95 ? 6.125 6.935 -14.569 1.00 94.00 95 ARG A CA 1
ATOM 734 C C . ARG A 1 95 ? 5.741 8.303 -15.135 1.00 94.00 95 ARG A C 1
ATOM 736 O O . ARG A 1 95 ? 6.023 9.319 -14.515 1.00 94.00 95 ARG A O 1
ATOM 743 N N . GLU A 1 96 ? 5.173 8.324 -16.339 1.00 90.38 96 GLU A N 1
ATOM 744 C CA . GLU A 1 96 ? 5.002 9.555 -17.134 1.00 90.38 96 GLU A CA 1
ATOM 745 C C . GLU A 1 96 ? 3.534 9.977 -17.304 1.00 90.38 96 GLU A C 1
ATOM 747 O O . GLU A 1 96 ? 3.230 10.868 -18.095 1.00 90.38 96 GLU A O 1
ATOM 752 N N . ARG A 1 97 ? 2.603 9.335 -16.592 1.00 91.00 97 ARG A N 1
ATOM 753 C CA . ARG A 1 97 ? 1.187 9.719 -16.589 1.00 91.00 97 ARG A CA 1
ATOM 754 C C . ARG A 1 97 ? 0.612 9.643 -15.190 1.00 91.00 97 ARG A C 1
ATOM 756 O O . ARG A 1 97 ? 1.079 8.844 -14.384 1.00 91.00 97 ARG A O 1
ATOM 763 N N . ASP A 1 98 ? -0.433 10.430 -14.961 1.00 92.25 98 ASP A N 1
ATOM 764 C CA . ASP A 1 98 ? -1.148 10.406 -13.694 1.00 92.25 98 ASP A CA 1
ATOM 765 C C . ASP A 1 98 ? -1.709 9.003 -13.401 1.00 92.25 98 ASP A C 1
ATOM 767 O O . ASP A 1 98 ? -2.158 8.299 -14.323 1.00 92.25 98 ASP A O 1
ATOM 771 N N . PRO A 1 99 ? -1.720 8.596 -12.123 1.00 92.56 99 PRO A N 1
ATOM 772 C CA . PRO A 1 99 ? -2.320 7.342 -11.714 1.00 92.56 99 PRO A CA 1
ATOM 773 C C . PRO A 1 99 ? -3.821 7.350 -12.016 1.00 92.56 99 PRO A C 1
ATOM 775 O O . PRO A 1 99 ? -4.522 8.351 -11.841 1.00 92.56 99 PRO A O 1
ATOM 778 N N . ASN A 1 100 ? -4.329 6.213 -12.482 1.00 92.62 100 ASN A N 1
ATOM 779 C CA . ASN A 1 100 ? -5.735 6.043 -12.842 1.00 92.62 100 ASN A CA 1
ATOM 780 C C . ASN A 1 100 ? -6.381 4.918 -12.021 1.00 92.62 100 ASN A C 1
ATOM 782 O O . ASN A 1 100 ? -5.743 4.325 -11.151 1.00 92.62 100 ASN A O 1
ATOM 786 N N . ASN A 1 101 ? -7.679 4.683 -12.246 1.00 92.44 101 ASN A N 1
ATOM 787 C CA . ASN A 1 101 ? -8.461 3.662 -11.534 1.00 92.44 101 ASN A CA 1
ATOM 788 C C . ASN A 1 101 ? -8.343 3.760 -10.001 1.00 92.44 101 ASN A C 1
ATOM 790 O O . ASN A 1 101 ? -8.333 2.754 -9.294 1.00 92.44 101 ASN A O 1
ATOM 794 N N . MET A 1 102 ? -8.231 4.990 -9.489 1.00 93.56 102 MET A N 1
ATOM 795 C CA . MET A 1 102 ? -8.067 5.235 -8.062 1.00 93.56 102 MET A CA 1
ATOM 796 C C . MET A 1 102 ? -9.339 4.844 -7.311 1.00 93.56 102 MET A C 1
ATOM 798 O O . MET A 1 102 ? -10.414 5.391 -7.564 1.00 93.56 102 MET A O 1
ATOM 802 N N . GLN A 1 103 ? -9.201 3.932 -6.356 1.00 93.06 103 GLN A N 1
ATOM 803 C CA . GLN A 1 103 ? -10.293 3.428 -5.533 1.00 93.06 103 GLN A CA 1
ATOM 804 C C . GLN A 1 103 ? -9.898 3.392 -4.060 1.00 93.06 103 GLN A C 1
ATOM 806 O O . GLN A 1 103 ? -8.735 3.178 -3.714 1.00 93.06 103 GLN A O 1
ATOM 811 N N . TYR A 1 104 ? -10.885 3.592 -3.189 1.00 94.88 104 TYR A N 1
ATOM 812 C CA . TYR A 1 104 ? -10.701 3.496 -1.749 1.00 94.88 104 TYR A CA 1
ATOM 813 C C . TYR A 1 104 ? -11.922 2.897 -1.071 1.00 94.88 104 TYR A C 1
ATOM 815 O O . TYR A 1 104 ? -13.045 3.356 -1.283 1.00 94.88 104 TYR A O 1
ATOM 823 N N . VAL A 1 105 ? -11.681 1.900 -0.225 1.00 95.19 105 VAL A N 1
ATOM 824 C CA . VAL A 1 105 ? -12.707 1.248 0.588 1.00 95.19 105 VAL A CA 1
ATOM 825 C C . VAL A 1 105 ? -12.304 1.356 2.059 1.00 95.19 105 VAL A C 1
ATOM 827 O O . VAL A 1 105 ? -11.316 0.731 2.451 1.00 95.19 105 VAL A O 1
ATOM 830 N N . PRO A 1 106 ? -13.026 2.134 2.887 1.00 95.50 106 PRO A N 1
ATOM 831 C CA . PRO A 1 106 ? -12.734 2.219 4.310 1.00 95.50 106 PRO A CA 1
ATOM 832 C C . PRO A 1 106 ? -13.174 0.943 5.041 1.00 95.50 106 PRO A C 1
ATOM 834 O O . PRO A 1 106 ? -14.201 0.346 4.716 1.00 95.50 106 PRO A O 1
ATOM 837 N N . ILE A 1 107 ? -12.415 0.552 6.062 1.00 94.94 107 ILE A N 1
ATOM 838 C CA . ILE A 1 107 ? -12.689 -0.604 6.924 1.00 94.94 107 ILE A CA 1
ATOM 839 C C . ILE A 1 107 ? -12.709 -0.133 8.376 1.00 94.94 107 ILE 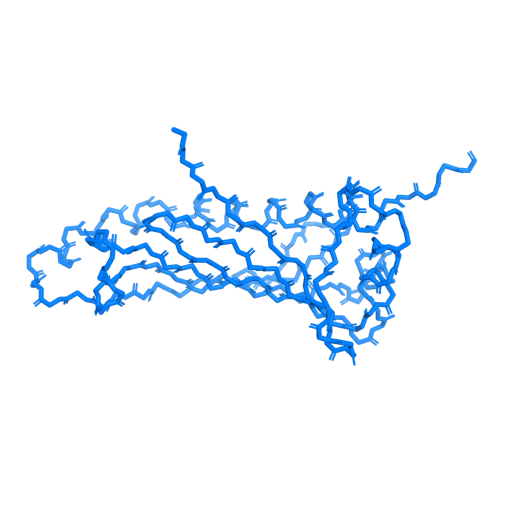A C 1
ATOM 841 O O . ILE A 1 107 ? -11.803 0.574 8.818 1.00 94.94 107 ILE A O 1
ATOM 845 N N . TYR A 1 108 ? -13.725 -0.560 9.124 1.00 96.12 108 TYR A N 1
ATOM 846 C CA . TYR A 1 108 ? -13.858 -0.290 10.553 1.00 96.12 108 TYR A CA 1
ATOM 847 C C . TYR A 1 108 ? -14.194 -1.592 11.276 1.00 96.12 108 TYR A C 1
ATOM 849 O O . TYR A 1 108 ? -15.256 -2.173 11.066 1.00 96.12 108 TYR A O 1
ATOM 857 N N . ALA A 1 109 ? -13.285 -2.045 12.129 1.00 95.94 109 ALA A N 1
ATOM 858 C CA . ALA A 1 109 ? -13.474 -3.157 13.045 1.00 95.94 109 ALA A CA 1
ATOM 859 C C . ALA A 1 109 ? -13.399 -2.594 14.469 1.00 95.94 109 ALA A C 1
ATOM 861 O O . ALA A 1 109 ? -12.366 -2.666 15.127 1.00 95.94 109 ALA A O 1
ATOM 862 N N . ILE A 1 110 ? -14.466 -1.939 14.930 1.00 96.56 110 ILE A N 1
ATOM 863 C CA . ILE A 1 110 ? -14.501 -1.243 16.225 1.00 96.56 110 ILE A CA 1
ATOM 864 C C . ILE A 1 110 ? -15.739 -1.706 16.987 1.00 96.56 110 ILE A C 1
ATOM 866 O O . ILE A 1 110 ? -16.842 -1.672 16.457 1.00 96.56 110 ILE A O 1
ATOM 870 N N . LYS A 1 111 ? -15.574 -2.134 18.245 1.00 95.62 111 LYS A N 1
ATOM 871 C CA . LYS A 1 111 ? -16.695 -2.657 19.048 1.00 95.62 111 LYS A CA 1
ATOM 872 C C . LYS A 1 111 ? -17.576 -1.551 19.630 1.00 95.62 111 LYS A C 1
ATOM 874 O O . LYS A 1 111 ? -18.767 -1.757 19.825 1.00 95.62 111 LYS A O 1
ATOM 879 N N . ASN A 1 112 ? -16.989 -0.398 19.960 1.00 96.19 112 ASN A N 1
ATOM 880 C CA . ASN A 1 112 ? -17.723 0.733 20.524 1.00 96.19 112 ASN A CA 1
ATOM 881 C C . ASN A 1 112 ? -18.366 1.569 19.394 1.00 96.19 112 ASN A C 1
ATOM 883 O O . ASN A 1 112 ? -17.629 2.225 18.655 1.00 96.19 112 ASN A O 1
ATOM 887 N N . PRO A 1 113 ? -19.707 1.628 19.295 1.00 95.94 113 PRO A N 1
ATOM 888 C CA . PRO A 1 113 ? -20.394 2.298 18.188 1.00 95.94 113 PRO A CA 1
ATOM 889 C C . PRO A 1 113 ? -20.231 3.826 18.194 1.00 95.94 113 PRO A C 1
ATOM 891 O O . PRO A 1 113 ? -20.228 4.449 17.133 1.00 95.94 113 PRO A O 1
ATOM 894 N N . TYR A 1 114 ? -20.064 4.451 19.366 1.00 96.88 114 TYR A N 1
ATOM 895 C CA . TYR A 1 114 ? -19.817 5.894 19.452 1.00 96.88 114 TYR A CA 1
ATOM 896 C C . TYR A 1 114 ? -18.428 6.241 18.917 1.00 96.88 114 TYR A C 1
ATOM 898 O O . TYR A 1 114 ? -18.284 7.169 18.122 1.00 96.88 114 TYR A O 1
ATOM 906 N N . LEU A 1 115 ? -17.426 5.449 19.306 1.00 96.38 115 LEU A N 1
ATOM 907 C CA . LEU A 1 115 ? -16.057 5.600 18.819 1.00 96.38 115 LEU A CA 1
ATOM 908 C C . LEU A 1 115 ? -15.964 5.317 17.315 1.00 96.38 115 LEU A C 1
ATOM 910 O O . LEU A 1 115 ? -15.289 6.047 16.593 1.00 96.38 115 LEU A O 1
ATOM 914 N N . GLU A 1 116 ? -16.654 4.280 16.833 1.00 96.81 116 GLU A N 1
ATOM 915 C CA . GLU A 1 116 ? -16.712 3.962 15.406 1.00 96.81 116 GLU A CA 1
ATOM 916 C C . GLU A 1 116 ? -17.275 5.136 14.601 1.00 96.81 116 GLU A C 1
ATOM 918 O O . GLU A 1 116 ? -16.669 5.550 13.612 1.00 96.81 116 GLU A O 1
ATOM 923 N N . LYS A 1 117 ? -18.404 5.704 15.043 1.00 97.31 117 LYS A N 1
ATOM 924 C CA . LYS A 1 117 ? -19.027 6.852 14.383 1.00 97.31 117 LYS A CA 1
ATOM 925 C C . LYS A 1 117 ? -18.078 8.049 14.327 1.00 97.31 117 LYS A C 1
ATOM 927 O O . LYS A 1 117 ? -17.907 8.637 13.261 1.00 97.31 117 LYS A O 1
ATOM 932 N N . GLU A 1 118 ? -17.431 8.373 15.443 1.00 96.69 118 GLU A N 1
ATOM 933 C CA . GLU A 1 118 ? -16.479 9.484 15.521 1.00 96.69 118 GLU A CA 1
ATOM 934 C C . GLU A 1 118 ? -15.295 9.296 14.557 1.00 96.69 118 GLU A C 1
ATOM 936 O O . GLU A 1 118 ? -14.943 10.205 13.800 1.00 96.69 118 GLU A O 1
ATOM 941 N N . ILE A 1 119 ? -14.688 8.104 14.551 1.00 95.69 119 ILE A N 1
ATOM 942 C CA . ILE A 1 119 ? -13.562 7.783 13.667 1.00 95.69 119 ILE A CA 1
ATOM 943 C C . ILE A 1 119 ? -14.006 7.820 12.206 1.00 95.69 119 ILE A C 1
ATOM 945 O O . ILE A 1 119 ? -13.325 8.418 11.376 1.00 95.69 119 ILE A O 1
ATOM 949 N N . ARG A 1 120 ? -15.166 7.249 11.880 1.00 95.25 120 ARG A N 1
ATOM 950 C CA . ARG A 1 120 ? -15.713 7.259 10.522 1.00 95.25 120 ARG A CA 1
ATOM 951 C C . ARG A 1 120 ? -15.892 8.681 9.997 1.00 95.25 120 ARG A C 1
ATOM 953 O O . ARG A 1 120 ? -15.401 8.997 8.916 1.00 95.25 120 ARG A O 1
ATOM 960 N N . GLU A 1 121 ? -16.528 9.561 10.767 1.00 95.56 121 GLU A N 1
ATOM 961 C CA . GLU A 1 121 ? -16.734 10.963 10.380 1.00 95.56 121 GLU A CA 1
ATOM 962 C C . GLU A 1 121 ? -15.412 11.722 10.187 1.00 95.56 121 GLU A C 1
ATOM 964 O O . GLU A 1 121 ? -15.301 12.583 9.308 1.00 95.56 121 GLU A O 1
ATOM 969 N N . ARG A 1 122 ? -14.394 11.400 10.990 1.00 94.38 122 ARG A N 1
ATOM 970 C CA . ARG A 1 122 ? -13.048 11.973 10.882 1.00 94.38 122 ARG A CA 1
ATOM 971 C C . ARG A 1 122 ? -12.321 11.503 9.620 1.00 94.38 122 ARG A C 1
ATOM 973 O O . ARG A 1 122 ? -11.770 12.337 8.902 1.00 94.38 122 ARG A O 1
ATOM 980 N N . GLU A 1 123 ? -12.336 10.203 9.341 1.00 93.25 123 GLU A N 1
ATOM 981 C CA . GLU A 1 123 ? -11.625 9.595 8.207 1.00 93.25 123 GLU A CA 1
ATOM 982 C C . GLU A 1 123 ? -12.282 9.936 6.865 1.00 93.25 123 GLU A C 1
ATOM 984 O O . GLU A 1 123 ? -11.591 10.211 5.880 1.00 93.25 123 GLU A O 1
ATOM 989 N N . MET A 1 124 ? -13.614 10.038 6.826 1.00 90.56 124 MET A N 1
ATOM 990 C CA . MET A 1 124 ? -14.343 10.466 5.627 1.00 90.56 124 MET A CA 1
ATOM 991 C C . MET A 1 124 ? -13.907 11.855 5.143 1.00 90.56 124 MET A C 1
ATOM 993 O O . MET A 1 124 ? -13.806 12.088 3.940 1.00 90.56 124 MET A O 1
ATOM 997 N N . LYS A 1 125 ? -13.579 12.772 6.063 1.00 92.44 125 LYS A N 1
ATOM 998 C CA . LYS A 1 125 ? -13.098 14.122 5.715 1.00 92.44 125 LYS A CA 1
ATOM 999 C C . LYS A 1 125 ? -11.703 14.115 5.086 1.00 92.44 125 LYS A C 1
ATOM 1001 O O . LYS A 1 125 ? -11.388 15.023 4.327 1.00 92.44 125 LYS A O 1
ATOM 1006 N N . LYS A 1 126 ? -10.887 13.101 5.389 1.00 91.44 126 LYS A N 1
ATOM 1007 C CA . LYS A 1 126 ? -9.482 12.982 4.960 1.00 91.44 126 LYS A CA 1
ATOM 1008 C C . LYS A 1 126 ? -9.265 11.968 3.844 1.00 91.44 126 LYS A C 1
ATOM 1010 O O . LYS A 1 126 ? -8.151 11.829 3.355 1.00 91.44 126 LYS A O 1
ATOM 1015 N N . THR A 1 127 ? -10.315 11.262 3.429 1.00 89.00 127 THR A N 1
ATOM 1016 C CA . THR A 1 127 ? -10.224 10.131 2.495 1.00 89.00 127 THR A CA 1
ATOM 1017 C C . THR A 1 127 ? -9.449 10.481 1.223 1.00 89.00 127 THR A C 1
ATOM 1019 O O . THR A 1 127 ? -8.574 9.727 0.810 1.00 89.00 127 THR A O 1
ATOM 1022 N N . LYS A 1 128 ? -9.711 11.651 0.625 1.00 88.75 128 LYS A N 1
ATOM 1023 C CA . LYS A 1 128 ? -9.007 12.086 -0.593 1.00 88.75 128 LYS A CA 1
ATOM 1024 C C . LYS A 1 128 ? -7.502 12.250 -0.376 1.00 88.75 128 LYS A C 1
ATOM 1026 O O . LYS A 1 128 ? -6.730 11.866 -1.250 1.00 88.75 128 LYS A O 1
ATOM 1031 N N . ASP A 1 129 ? -7.104 12.797 0.765 1.00 91.69 129 ASP A N 1
ATOM 1032 C CA . ASP A 1 129 ? -5.699 13.047 1.083 1.00 91.69 129 ASP A CA 1
ATOM 1033 C C . ASP A 1 129 ? -4.979 11.730 1.392 1.00 91.69 129 ASP A C 1
ATOM 1035 O O . ASP A 1 129 ? -3.921 11.467 0.832 1.00 91.69 129 ASP A O 1
ATOM 1039 N N . ILE A 1 130 ? -5.618 10.835 2.159 1.00 88.56 130 ILE A N 1
ATOM 1040 C CA . ILE A 1 130 ? -5.102 9.485 2.447 1.00 88.56 130 ILE A CA 1
ATOM 1041 C C . ILE A 1 130 ? -4.803 8.726 1.148 1.00 88.56 130 ILE A C 1
ATOM 1043 O O . ILE A 1 130 ? -3.739 8.122 1.006 1.00 88.56 130 ILE A O 1
ATOM 1047 N N . VAL A 1 131 ? -5.732 8.758 0.189 1.00 90.56 131 VAL A N 1
ATOM 1048 C CA . VAL A 1 131 ? -5.569 8.078 -1.103 1.00 90.56 131 VAL A CA 1
ATOM 1049 C C . VAL A 1 131 ? -4.404 8.668 -1.889 1.00 90.56 131 VAL A C 1
ATOM 1051 O O . VAL A 1 131 ? -3.535 7.918 -2.338 1.00 90.56 131 VAL A O 1
ATOM 1054 N N . LYS A 1 132 ? -4.349 9.999 -2.010 1.00 92.12 132 LYS A N 1
ATOM 1055 C CA . LYS A 1 132 ? -3.271 10.694 -2.723 1.00 92.12 132 LYS A CA 1
ATOM 1056 C C . LYS A 1 132 ? -1.903 10.399 -2.121 1.00 92.12 132 LYS A C 1
ATOM 1058 O O . LYS A 1 132 ? -0.994 10.044 -2.862 1.00 92.12 132 LYS A O 1
ATOM 1063 N N . ASP A 1 133 ? -1.768 10.470 -0.801 1.00 93.00 133 ASP A N 1
ATOM 1064 C CA . ASP A 1 133 ? -0.497 10.235 -0.113 1.00 93.00 133 ASP A CA 1
ATOM 1065 C C . ASP A 1 133 ? 0.010 8.802 -0.325 1.00 93.00 133 ASP A C 1
ATOM 1067 O O . ASP A 1 133 ? 1.202 8.574 -0.565 1.00 93.00 133 ASP A O 1
ATOM 1071 N N . LYS A 1 134 ? -0.887 7.810 -0.271 1.00 93.00 134 LYS A N 1
ATOM 1072 C CA . LYS A 1 134 ? -0.532 6.397 -0.485 1.00 93.00 134 LYS A CA 1
ATOM 1073 C C . LYS A 1 134 ? -0.107 6.123 -1.921 1.00 93.00 134 LYS A C 1
ATOM 1075 O O . LYS A 1 134 ? 0.885 5.424 -2.125 1.00 93.00 134 LYS A O 1
ATOM 1080 N N . ILE A 1 135 ? -0.822 6.680 -2.892 1.00 94.69 135 ILE A N 1
ATOM 1081 C CA . ILE A 1 135 ? -0.488 6.547 -4.312 1.00 94.69 135 ILE A CA 1
ATOM 1082 C C . ILE A 1 135 ? 0.841 7.245 -4.599 1.00 94.69 135 ILE A C 1
ATOM 1084 O O . ILE A 1 135 ? 1.782 6.593 -5.041 1.00 94.69 135 ILE A O 1
ATOM 1088 N N . PHE A 1 136 ? 0.969 8.519 -4.224 1.00 94.62 136 PHE A N 1
ATOM 1089 C CA . PHE A 1 136 ? 2.175 9.308 -4.460 1.00 94.62 136 PHE A CA 1
ATOM 1090 C C . PHE A 1 136 ? 3.413 8.672 -3.820 1.00 94.62 136 PHE A C 1
ATOM 1092 O O . PHE A 1 136 ? 4.437 8.497 -4.473 1.00 94.62 136 PHE A O 1
ATOM 1099 N N . SER A 1 137 ? 3.338 8.259 -2.551 1.00 94.19 137 SER A N 1
ATOM 1100 C CA . SER A 1 137 ? 4.478 7.600 -1.894 1.00 94.19 137 SER A CA 1
ATOM 1101 C C . SER A 1 137 ? 4.872 6.275 -2.558 1.00 94.19 137 SER A C 1
ATOM 1103 O O . SER A 1 137 ? 6.049 5.907 -2.538 1.00 94.19 137 SER A O 1
ATOM 1105 N N . SER A 1 138 ? 3.920 5.580 -3.178 1.00 95.38 138 SER A N 1
ATOM 1106 C CA . SER A 1 138 ? 4.162 4.333 -3.908 1.00 95.38 138 SER A CA 1
ATOM 1107 C C . SER A 1 138 ? 4.773 4.584 -5.286 1.00 95.38 138 SER A C 1
ATOM 1109 O O . SER A 1 138 ? 5.703 3.878 -5.671 1.00 95.38 138 SER A O 1
ATOM 1111 N N . GLU A 1 139 ? 4.352 5.635 -5.987 1.00 95.12 139 GLU A N 1
ATOM 1112 C CA . GLU A 1 139 ? 5.016 6.100 -7.211 1.00 95.12 139 GLU A CA 1
ATOM 1113 C C . GLU A 1 139 ? 6.454 6.526 -6.937 1.00 95.12 139 GLU A C 1
ATOM 1115 O O . GLU A 1 139 ? 7.361 6.142 -7.667 1.00 95.12 139 GLU A O 1
ATOM 1120 N N . GLN A 1 140 ? 6.692 7.258 -5.846 1.00 94.75 140 GLN A N 1
ATOM 1121 C CA . GLN A 1 140 ? 8.037 7.674 -5.448 1.00 94.75 140 GLN A CA 1
ATOM 1122 C C . GLN A 1 140 ? 8.939 6.478 -5.124 1.00 94.75 140 GLN A C 1
ATOM 1124 O O . GLN A 1 140 ? 10.119 6.494 -5.474 1.00 94.75 140 GLN A O 1
ATOM 1129 N N . LEU A 1 141 ? 8.395 5.438 -4.483 1.00 94.50 141 LEU A N 1
ATOM 1130 C CA . LEU A 1 141 ? 9.114 4.187 -4.253 1.00 94.50 141 LEU A CA 1
ATOM 1131 C C . LEU A 1 141 ? 9.518 3.536 -5.583 1.00 94.50 141 LEU A C 1
ATOM 1133 O O . LEU A 1 141 ? 10.688 3.193 -5.773 1.00 94.50 141 LEU A O 1
ATOM 1137 N N . LEU A 1 142 ? 8.571 3.388 -6.513 1.00 95.69 142 LEU A N 1
ATOM 1138 C CA . LEU A 1 142 ? 8.860 2.818 -7.827 1.00 95.69 142 LEU A CA 1
ATOM 1139 C C . LEU A 1 142 ? 9.878 3.668 -8.586 1.00 95.69 142 LEU A C 1
ATOM 1141 O O . LEU A 1 142 ? 10.845 3.133 -9.114 1.00 95.69 142 LEU A O 1
ATOM 1145 N N . ASP A 1 143 ? 9.718 4.985 -8.603 1.00 94.25 143 ASP A N 1
ATOM 1146 C CA . ASP A 1 143 ? 10.545 5.859 -9.420 1.00 94.25 143 ASP A CA 1
ATOM 1147 C C . ASP A 1 143 ? 11.981 6.001 -8.897 1.00 94.25 143 ASP A C 1
ATOM 1149 O O . ASP A 1 143 ? 12.945 5.884 -9.660 1.00 94.25 143 ASP A O 1
ATOM 1153 N N . LYS A 1 144 ? 12.139 6.223 -7.587 1.00 91.81 144 LYS A N 1
ATOM 1154 C CA . LYS A 1 144 ? 13.431 6.595 -6.992 1.00 91.81 144 LYS A CA 1
ATOM 1155 C C . LYS A 1 144 ? 14.257 5.411 -6.516 1.00 91.81 144 LYS A C 1
ATOM 1157 O O . LYS A 1 144 ? 15.483 5.532 -6.453 1.00 91.81 144 LYS A O 1
ATOM 1162 N N . ILE A 1 145 ? 13.603 4.308 -6.157 1.00 92.12 145 ILE A N 1
ATOM 1163 C CA . ILE A 1 145 ? 14.249 3.164 -5.508 1.00 92.12 145 ILE A CA 1
ATOM 1164 C C . ILE A 1 145 ? 14.245 1.960 -6.451 1.00 92.12 145 ILE A C 1
ATOM 1166 O O . ILE A 1 145 ? 15.312 1.496 -6.841 1.00 92.12 145 ILE A O 1
ATOM 1170 N N . ILE A 1 146 ? 13.069 1.488 -6.873 1.00 93.56 146 ILE A N 1
ATOM 1171 C CA . ILE A 1 146 ? 12.938 0.194 -7.568 1.00 93.56 146 ILE A CA 1
ATOM 1172 C C . ILE A 1 146 ? 13.317 0.295 -9.049 1.00 93.56 146 ILE A C 1
ATOM 1174 O O . ILE A 1 146 ? 14.158 -0.448 -9.545 1.00 93.56 146 ILE A O 1
ATOM 1178 N N . CYS A 1 147 ? 12.726 1.251 -9.759 1.00 94.00 147 CYS A N 1
ATOM 1179 C CA . CYS A 1 147 ? 12.844 1.426 -11.205 1.00 94.00 147 CYS A CA 1
ATOM 1180 C C . CYS A 1 147 ? 13.755 2.577 -11.589 1.00 94.00 147 CYS A C 1
ATOM 1182 O O . CYS A 1 147 ? 13.619 3.137 -12.685 1.00 94.00 147 CYS A O 1
ATOM 1184 N N . LYS A 1 148 ? 14.668 2.943 -10.687 1.00 86.06 148 LYS A N 1
ATOM 1185 C CA . LYS A 1 148 ? 15.582 4.062 -10.867 1.00 86.06 148 LYS A CA 1
ATOM 1186 C C . LYS A 1 148 ? 16.217 3.991 -12.261 1.00 86.06 148 LYS A C 1
ATOM 1188 O O . LYS A 1 148 ? 16.830 2.972 -12.589 1.00 86.06 148 LYS A O 1
ATOM 1193 N N . PRO A 1 149 ? 16.060 5.028 -13.100 1.00 70.00 149 PRO A N 1
ATOM 1194 C CA . PRO A 1 149 ? 16.640 5.007 -14.429 1.00 70.00 149 PRO A CA 1
ATOM 1195 C C . PRO A 1 149 ? 18.160 4.896 -14.297 1.00 70.00 149 PRO A C 1
ATOM 1197 O O . PRO A 1 149 ? 18.787 5.640 -13.536 1.00 70.00 149 PRO A O 1
ATOM 1200 N N . SER A 1 150 ? 18.760 3.946 -15.017 1.00 58.44 150 SER A N 1
ATOM 1201 C CA . SER A 1 150 ? 20.214 3.885 -15.145 1.00 58.44 150 SER A CA 1
ATOM 1202 C C . SER A 1 150 ? 20.694 5.230 -15.681 1.00 58.44 150 SER A C 1
ATOM 1204 O O . SER A 1 150 ? 20.188 5.693 -16.706 1.00 58.44 150 SER A O 1
ATOM 1206 N N . LYS A 1 151 ? 21.650 5.868 -14.994 1.00 49.44 151 LYS A N 1
ATOM 1207 C CA . LYS A 1 151 ? 22.367 7.008 -15.574 1.00 49.44 151 LYS A CA 1
ATOM 1208 C C . LYS A 1 151 ? 22.990 6.509 -16.880 1.00 49.44 151 LYS A C 1
ATOM 1210 O O . LYS A 1 151 ? 23.792 5.577 -16.834 1.00 49.44 151 LYS A O 1
ATOM 1215 N N . LYS A 1 152 ? 22.525 7.043 -18.010 1.00 33.69 152 LYS A N 1
ATOM 1216 C CA . LYS A 1 152 ? 23.240 6.922 -19.281 1.00 33.69 152 LYS A CA 1
ATOM 1217 C C . LYS A 1 152 ? 24.562 7.667 -19.182 1.00 33.69 152 LYS A C 1
ATOM 1219 O O . LYS A 1 152 ? 24.579 8.706 -18.482 1.00 33.69 152 LYS A O 1
#